Protein AF-A0A8T4Y9L0-F1 (afdb_monomer)

Solvent-accessible surface area (backbone atoms only — not comparable to full-atom values): 7604 Å² total; per-residue (Å²): 131,86,83,73,76,83,62,49,41,91,79,66,60,40,48,66,72,35,64,64,54,90,87,31,79,82,34,47,24,78,87,78,69,42,46,42,85,79,61,72,85,62,96,52,74,87,73,53,92,65,79,52,54,38,64,88,76,78,54,44,17,69,83,81,59,49,70,67,52,72,84,83,85,72,58,70,72,59,46,61,37,38,46,54,80,93,49,65,91,43,52,64,30,63,66,60,53,53,49,33,38,68,77,21,76,82,17,60,89,66,62,82,68,83,88,76,119

Secondary structure (DSSP, 8-state):
---------TTT-PPTTSPPPTT-TTPBPTTTSSBGGGS-S-SSGGG-S--PPP-----B-TTT--BSPPP----HHHHHHHS-GGGTTS---HHHHHHHHHH-TT-GGG---TT--

pLDDT: mean 91.06, std 11.97, range [36.53, 98.38]

Mean predicted aligned error: 5.83 Å

Foldseek 3Di:
DPPPDFDAQPFQRHTAPAFGDPPGQQWADPPPRHRNVPPPPDPDDVPDPDGDGDDDDWQAAPPPGDTPADDDDDDPVLLQQQPDPVCSPHDHHPVVSVVSCVVRVRGPVPPDDPVPD

Sequence (117 aa):
MKKWKSWDCHDCGVKEGELHRIGCDMEICPKCHKQLMTCGCFHNESELSFRIPYILILNICGLCGEQWPELFAVPKKEWKKYVIPVLQDKNLCRECFEQLKQIFPNGWKNVKNNYRQ

Radius of gyration: 19.05 Å; Cα contacts (8 Å, |Δi|>4): 143; chains: 1; bounding box: 53×28×53 Å

Structure (mmCIF, N/CA/C/O backbone):
data_AF-A0A8T4Y9L0-F1
#
_entry.id   AF-A0A8T4Y9L0-F1
#
loop_
_atom_site.group_PDB
_atom_site.id
_atom_site.type_symbol
_atom_site.label_atom_id
_atom_site.label_alt_id
_atom_site.label_comp_id
_atom_site.label_asym_id
_atom_site.label_entity_id
_atom_site.label_seq_id
_atom_site.pdbx_PDB_ins_code
_atom_site.Cartn_x
_atom_site.Cartn_y
_atom_site.Cartn_z
_atom_site.occupancy
_atom_site.B_iso_or_equiv
_atom_site.auth_seq_id
_atom_site.auth_comp_id
_atom_site.auth_asym_id
_atom_site.auth_atom_id
_atom_site.pdbx_PDB_model_num
ATOM 1 N N . MET A 1 1 ? -10.927 5.263 -29.199 1.00 39.66 1 MET A N 1
ATOM 2 C CA . MET A 1 1 ? -9.670 4.975 -28.470 1.00 39.66 1 MET A CA 1
ATOM 3 C C . MET A 1 1 ? -9.539 5.953 -27.319 1.00 39.66 1 MET A C 1
ATOM 5 O O . MET A 1 1 ? -9.421 7.145 -27.575 1.00 39.66 1 MET A O 1
ATOM 9 N N . LYS A 1 2 ? -9.623 5.496 -26.063 1.00 36.53 2 LYS A N 1
A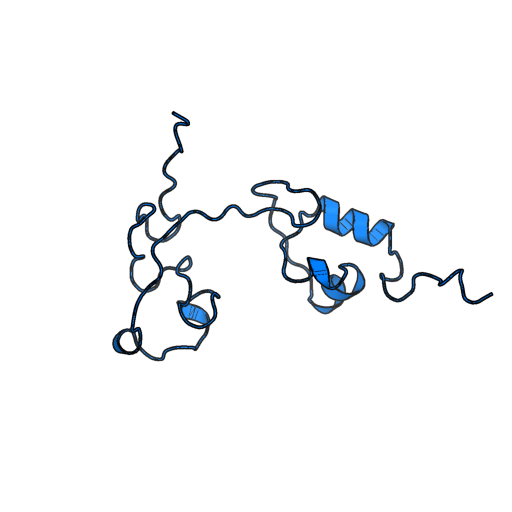TOM 10 C CA . LYS A 1 2 ? -9.306 6.372 -24.927 1.00 36.53 2 LYS A CA 1
ATOM 11 C C . LYS A 1 2 ? -7.807 6.680 -25.007 1.00 36.53 2 LYS A C 1
ATOM 13 O O . LYS A 1 2 ? -7.004 5.753 -25.000 1.00 36.53 2 LYS A O 1
ATOM 18 N N . LYS A 1 3 ? -7.447 7.958 -25.178 1.00 46.25 3 LYS A N 1
ATOM 19 C CA . LYS A 1 3 ? -6.069 8.448 -25.037 1.00 46.25 3 LYS A CA 1
ATOM 20 C C . LYS A 1 3 ? -5.683 8.250 -23.573 1.00 46.25 3 LYS A C 1
ATOM 22 O O . LYS A 1 3 ? -5.933 9.127 -22.752 1.00 46.25 3 LYS A O 1
ATOM 27 N N . TRP A 1 4 ? -5.162 7.078 -23.230 1.00 53.38 4 TRP A N 1
ATOM 28 C CA . TRP A 1 4 ? -4.525 6.884 -21.938 1.00 53.38 4 TRP A CA 1
ATOM 29 C C . TRP A 1 4 ? -3.270 7.746 -21.966 1.00 53.38 4 TRP A C 1
ATOM 31 O O . TRP A 1 4 ? -2.377 7.550 -22.788 1.00 53.38 4 TRP A O 1
ATOM 41 N N . LYS A 1 5 ? -3.285 8.809 -21.166 1.00 57.66 5 LYS A N 1
ATOM 42 C CA . LYS A 1 5 ? -2.101 9.615 -20.898 1.00 57.66 5 LYS A CA 1
ATOM 43 C C . LYS A 1 5 ? -1.078 8.621 -20.336 1.00 57.66 5 LYS A C 1
ATOM 45 O O . LYS A 1 5 ? -1.373 8.013 -19.317 1.00 57.66 5 LYS A O 1
ATOM 50 N N . SER A 1 6 ? 0.027 8.381 -21.040 1.00 63.03 6 SER A N 1
ATOM 51 C CA . SER A 1 6 ? 1.153 7.624 -20.481 1.00 63.03 6 SER A CA 1
ATOM 52 C C . SER A 1 6 ? 1.651 8.429 -19.293 1.00 63.03 6 SER A C 1
ATOM 54 O O . SER A 1 6 ? 2.007 9.598 -19.465 1.00 63.03 6 SER A O 1
ATOM 56 N N . TRP A 1 7 ? 1.589 7.856 -18.098 1.00 80.44 7 TRP A N 1
ATOM 57 C CA . TRP A 1 7 ? 2.251 8.433 -16.940 1.00 80.44 7 TRP A CA 1
ATOM 58 C C . TRP A 1 7 ? 3.559 7.688 -16.797 1.00 80.44 7 TRP A C 1
ATOM 60 O O . TRP A 1 7 ? 3.553 6.477 -16.610 1.00 80.44 7 TRP A O 1
ATOM 70 N N . ASP A 1 8 ? 4.661 8.403 -16.958 1.00 92.44 8 ASP A N 1
ATOM 71 C CA . ASP A 1 8 ? 5.978 7.850 -16.690 1.00 92.44 8 ASP A CA 1
ATOM 72 C C . ASP A 1 8 ? 6.130 7.691 -15.173 1.00 92.44 8 ASP A C 1
ATOM 74 O O . ASP A 1 8 ? 5.545 8.449 -14.390 1.00 92.44 8 ASP A O 1
ATOM 78 N N . CYS A 1 9 ? 6.923 6.710 -14.747 1.00 93.31 9 CYS A N 1
ATOM 79 C CA . CYS A 1 9 ? 7.192 6.497 -13.335 1.00 93.31 9 CYS A CA 1
ATOM 80 C C . CYS A 1 9 ? 7.726 7.793 -12.71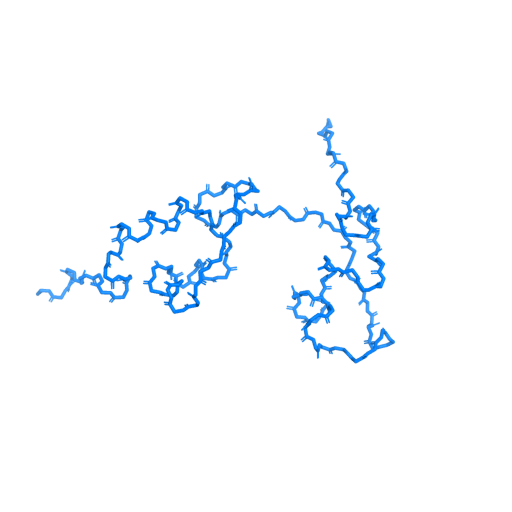1 1.00 93.31 9 CYS A C 1
ATOM 82 O O . CYS A 1 9 ? 8.768 8.297 -13.122 1.00 93.31 9 CYS A O 1
ATOM 84 N N . HIS A 1 10 ? 7.037 8.308 -11.693 1.00 89.88 10 HIS A N 1
ATOM 85 C CA . HIS A 1 10 ? 7.389 9.586 -11.065 1.00 89.88 10 HIS A CA 1
ATOM 86 C C . HIS A 1 10 ? 8.773 9.612 -10.412 1.00 89.88 10 HIS A C 1
ATOM 88 O O . HIS A 1 10 ? 9.307 10.693 -10.189 1.00 89.88 10 HIS A O 1
ATOM 94 N N . ASP A 1 11 ? 9.337 8.443 -10.118 1.00 94.25 11 ASP A N 1
ATOM 95 C CA . ASP A 1 11 ? 10.653 8.318 -9.503 1.00 94.25 11 ASP A CA 1
ATOM 96 C C . ASP A 1 11 ? 11.764 8.078 -10.545 1.00 94.25 11 ASP A C 1
ATOM 98 O O . ASP A 1 11 ? 12.713 8.851 -10.642 1.00 94.25 11 ASP A O 1
ATOM 102 N N . CYS A 1 12 ? 11.630 7.059 -11.408 1.00 95.81 12 CYS A N 1
ATOM 103 C CA . CYS A 1 12 ? 12.696 6.692 -12.358 1.00 95.81 12 CYS A CA 1
ATOM 104 C C . CYS A 1 12 ? 12.439 7.043 -13.837 1.00 95.81 12 CYS A C 1
ATOM 106 O O . CYS A 1 12 ? 13.332 6.855 -14.669 1.00 95.81 12 CYS A O 1
ATOM 108 N N . GLY A 1 13 ? 11.247 7.540 -14.178 1.00 94.56 13 GLY A N 1
ATOM 109 C CA . GLY A 1 13 ? 10.887 8.033 -15.514 1.00 94.56 13 GLY A CA 1
ATOM 110 C C . GLY A 1 13 ? 10.650 6.972 -16.594 1.00 94.56 13 GLY A C 1
ATOM 111 O O . GLY A 1 13 ? 10.542 7.331 -17.763 1.00 94.56 13 GLY A O 1
ATOM 112 N N . VAL A 1 14 ? 10.601 5.680 -16.251 1.00 95.69 14 VAL A N 1
ATOM 113 C CA . VAL A 1 14 ? 10.292 4.612 -17.224 1.00 95.69 14 VAL A CA 1
ATOM 114 C C . VAL A 1 14 ? 8.813 4.618 -17.604 1.00 95.69 14 VAL A C 1
ATOM 116 O O . VAL A 1 14 ? 7.963 5.029 -16.808 1.00 95.69 14 VAL A O 1
ATOM 119 N N . LYS A 1 15 ? 8.498 4.148 -18.808 1.00 94.38 15 LYS A N 1
ATOM 120 C CA . LYS A 1 15 ? 7.125 4.069 -19.318 1.00 94.38 15 LYS A CA 1
ATOM 121 C C . LYS A 1 15 ? 6.417 2.819 -18.812 1.00 94.38 15 LYS A C 1
ATOM 123 O O . LYS A 1 15 ? 7.050 1.847 -18.400 1.00 94.38 15 LYS A O 1
ATOM 128 N N . GLU A 1 16 ? 5.087 2.827 -18.861 1.00 92.88 16 GLU A N 1
ATOM 129 C CA . GLU A 1 16 ? 4.302 1.629 -18.554 1.00 92.88 16 GLU A CA 1
ATOM 130 C C . GLU A 1 16 ? 4.725 0.451 -19.452 1.00 92.88 16 GLU A C 1
ATOM 132 O O . GLU A 1 16 ? 4.899 0.599 -20.663 1.00 92.88 16 GLU A O 1
ATOM 137 N N . GLY A 1 17 ? 4.901 -0.724 -18.848 1.00 94.00 17 GLY A N 1
ATOM 138 C CA . GLY A 1 17 ? 5.411 -1.937 -19.488 1.00 94.00 17 GLY A CA 1
ATOM 139 C C . GLY A 1 17 ? 6.936 -2.098 -19.450 1.00 94.00 17 GLY A C 1
ATOM 140 O O . GLY A 1 17 ? 7.423 -3.196 -19.714 1.00 94.00 17 GLY A O 1
ATOM 141 N N . GLU A 1 18 ? 7.697 -1.063 -19.087 1.00 95.94 18 GLU A N 1
ATOM 142 C CA . GLU A 1 18 ? 9.152 -1.148 -18.920 1.00 95.94 18 GLU A CA 1
ATOM 143 C C . GLU A 1 18 ? 9.528 -1.576 -17.493 1.00 95.94 18 GLU A C 1
ATOM 145 O O . GLU A 1 18 ? 8.780 -1.365 -16.536 1.00 95.94 18 GLU A O 1
ATOM 150 N N . LEU A 1 19 ? 10.705 -2.183 -17.320 1.00 97.31 19 LEU A N 1
ATOM 151 C CA . LEU A 1 19 ? 11.246 -2.431 -15.983 1.00 97.31 19 LEU A CA 1
ATOM 152 C C . LEU A 1 19 ? 11.744 -1.124 -15.363 1.00 97.31 19 LEU A C 1
ATOM 154 O O . LEU A 1 19 ? 12.369 -0.307 -16.037 1.00 97.31 19 LEU A O 1
ATOM 158 N N . HIS A 1 20 ? 11.530 -0.968 -14.057 1.00 96.81 20 HIS A N 1
ATOM 159 C CA . HIS A 1 20 ? 12.088 0.144 -13.292 1.00 96.81 20 HIS A CA 1
ATOM 160 C C . HIS A 1 20 ? 13.624 0.187 -13.371 1.00 96.81 20 HIS A C 1
ATOM 162 O O . HIS A 1 20 ? 14.298 -0.831 -13.573 1.00 96.81 20 HIS A O 1
ATOM 168 N N . ARG A 1 21 ? 14.209 1.366 -13.135 1.00 95.50 21 ARG A N 1
ATOM 169 C CA . ARG A 1 21 ? 15.643 1.449 -12.816 1.00 95.50 21 ARG A CA 1
ATOM 170 C C . ARG A 1 21 ? 15.884 0.841 -11.436 1.00 95.50 21 ARG A C 1
ATOM 172 O O . ARG A 1 21 ? 15.023 0.931 -10.565 1.00 95.50 21 ARG A O 1
ATOM 179 N N . ILE A 1 22 ? 17.043 0.217 -11.255 1.00 91.25 22 ILE A N 1
ATOM 180 C CA . ILE A 1 22 ? 17.458 -0.310 -9.953 1.00 91.25 22 ILE A CA 1
ATOM 181 C C . ILE A 1 22 ? 17.410 0.804 -8.907 1.00 91.25 22 ILE A C 1
ATOM 183 O O . ILE A 1 22 ? 17.884 1.911 -9.156 1.00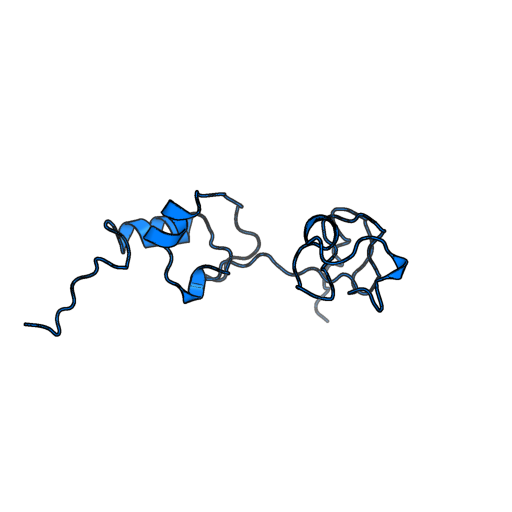 91.25 22 ILE A O 1
ATOM 187 N N . GLY A 1 23 ? 16.836 0.487 -7.746 1.00 90.38 23 GLY A N 1
ATOM 188 C CA . GLY A 1 23 ? 16.690 1.428 -6.638 1.00 90.38 23 GLY A CA 1
ATOM 189 C C . GLY A 1 23 ? 15.474 2.348 -6.740 1.00 90.38 23 GLY A C 1
ATOM 190 O O . GLY A 1 23 ? 15.392 3.287 -5.962 1.00 90.38 23 GLY A O 1
ATOM 191 N N . CYS A 1 24 ? 14.544 2.098 -7.667 1.00 95.31 24 CYS A N 1
ATOM 192 C CA . CYS A 1 24 ? 13.322 2.887 -7.782 1.00 95.31 24 CYS A CA 1
ATOM 193 C C . CYS A 1 24 ? 12.357 2.646 -6.604 1.00 95.31 24 CYS A C 1
ATOM 195 O O . CYS A 1 24 ? 11.974 1.506 -6.326 1.00 95.31 24 CYS A O 1
ATOM 197 N N . ASP A 1 25 ? 11.875 3.728 -5.993 1.00 94.44 25 ASP A N 1
ATOM 198 C CA . ASP A 1 25 ? 10.906 3.737 -4.891 1.00 94.44 25 ASP A CA 1
ATOM 199 C C . ASP A 1 25 ? 9.543 3.157 -5.293 1.00 94.44 25 ASP A C 1
ATOM 201 O O . ASP A 1 25 ? 8.773 2.707 -4.445 1.00 94.44 25 ASP A O 1
ATOM 205 N N . MET A 1 26 ? 9.226 3.169 -6.586 1.00 94.19 26 MET A N 1
ATOM 206 C CA . MET A 1 26 ? 7.955 2.669 -7.113 1.00 94.19 26 MET A CA 1
ATOM 207 C C . MET A 1 26 ? 8.010 1.186 -7.490 1.00 94.19 26 MET A C 1
ATOM 209 O O . MET A 1 26 ? 6.978 0.611 -7.838 1.00 94.19 26 MET A O 1
ATOM 213 N N . GLU A 1 27 ? 9.185 0.554 -7.439 1.00 96.12 27 GLU A N 1
ATOM 214 C CA . GLU A 1 27 ? 9.324 -0.834 -7.855 1.00 96.12 27 GLU A CA 1
ATOM 215 C C . GLU A 1 27 ? 8.694 -1.803 -6.847 1.00 96.12 27 GLU A C 1
ATOM 217 O O . GLU A 1 27 ? 8.911 -1.725 -5.634 1.00 96.12 27 GLU A O 1
ATOM 222 N N . ILE A 1 28 ? 7.925 -2.763 -7.363 1.00 95.69 28 ILE A N 1
ATOM 223 C CA . ILE A 1 28 ? 7.186 -3.739 -6.563 1.00 95.69 28 ILE A CA 1
ATOM 224 C C . ILE A 1 28 ? 7.990 -5.035 -6.441 1.00 95.69 28 ILE A C 1
ATOM 226 O O . ILE A 1 28 ? 8.412 -5.637 -7.427 1.00 95.69 28 ILE A O 1
ATOM 230 N N . CYS A 1 29 ? 8.153 -5.506 -5.206 1.00 95.94 29 CYS A N 1
ATOM 231 C CA . CYS A 1 29 ? 8.787 -6.774 -4.884 1.00 95.94 29 CYS A CA 1
ATOM 232 C C . CYS A 1 29 ? 8.017 -7.955 -5.507 1.00 95.94 29 CYS A C 1
ATOM 234 O O . CYS A 1 29 ? 6.856 -8.165 -5.136 1.00 95.94 29 CYS A O 1
ATOM 236 N N . PRO A 1 30 ? 8.653 -8.809 -6.333 1.00 96.38 30 PRO A N 1
ATOM 237 C CA . PRO A 1 30 ? 7.993 -9.967 -6.944 1.00 96.38 30 PRO A CA 1
ATOM 238 C C . PRO A 1 30 ? 7.597 -11.063 -5.939 1.00 96.38 30 PRO A C 1
ATOM 240 O O . PRO A 1 30 ? 6.806 -11.938 -6.268 1.00 96.38 30 PRO A O 1
ATOM 243 N N . LYS A 1 31 ? 8.136 -11.032 -4.710 1.00 96.31 31 LYS A N 1
ATOM 244 C CA . LYS A 1 31 ? 7.862 -12.030 -3.662 1.00 96.31 31 LYS A CA 1
ATOM 245 C C . LYS A 1 31 ? 6.731 -11.627 -2.718 1.00 96.31 31 LYS A C 1
ATOM 247 O O . LYS A 1 31 ? 5.934 -12.470 -2.324 1.00 96.31 31 LYS A O 1
ATOM 252 N N . CYS A 1 32 ? 6.698 -10.364 -2.288 1.00 96.25 32 CYS A N 1
ATOM 253 C CA . CYS A 1 32 ? 5.766 -9.902 -1.249 1.00 96.25 32 CYS A CA 1
ATOM 254 C C . CYS A 1 32 ? 4.847 -8.754 -1.680 1.00 96.25 32 CYS A C 1
ATOM 256 O O . CYS A 1 32 ? 4.012 -8.326 -0.884 1.00 96.25 32 CYS A O 1
ATOM 258 N N . HIS A 1 33 ? 5.019 -8.240 -2.900 1.00 94.56 33 HIS A N 1
ATOM 259 C CA . HIS A 1 33 ? 4.227 -7.160 -3.497 1.00 94.56 33 HIS A CA 1
ATOM 260 C C . HIS A 1 33 ? 4.260 -5.815 -2.749 1.00 94.56 33 HIS A C 1
ATOM 262 O O . HIS A 1 33 ? 3.467 -4.923 -3.036 1.00 94.56 33 HIS A O 1
ATOM 268 N N . LYS A 1 34 ? 5.179 -5.647 -1.793 1.00 93.19 34 LYS A N 1
ATOM 269 C CA . LYS A 1 34 ? 5.518 -4.349 -1.190 1.00 93.19 34 LYS A CA 1
ATOM 270 C C . LYS A 1 34 ? 6.615 -3.669 -2.007 1.00 93.19 34 LYS A C 1
ATOM 272 O O . LYS A 1 34 ? 7.132 -4.261 -2.949 1.00 93.19 34 LYS A O 1
ATOM 277 N N . GLN A 1 35 ? 7.010 -2.465 -1.616 1.00 94.50 35 GLN A N 1
ATOM 278 C CA . GLN A 1 35 ? 8.149 -1.765 -2.210 1.00 94.50 35 GLN A CA 1
ATOM 279 C C . GLN A 1 35 ? 9.423 -2.636 -2.178 1.00 94.50 35 GLN A C 1
ATOM 281 O O . GLN A 1 35 ? 9.811 -3.126 -1.114 1.00 94.50 35 GLN A O 1
ATOM 286 N N . LEU A 1 36 ? 10.063 -2.848 -3.335 1.00 95.88 36 LEU A N 1
ATOM 287 C CA . LEU A 1 36 ? 11.199 -3.764 -3.492 1.00 95.88 36 LEU A CA 1
ATOM 288 C C . LEU A 1 36 ? 12.375 -3.374 -2.595 1.00 95.88 36 LEU A C 1
ATOM 290 O O . LEU A 1 36 ? 12.879 -4.220 -1.858 1.00 95.88 36 LEU A O 1
ATOM 294 N N . MET A 1 37 ? 12.762 -2.101 -2.596 1.00 93.25 37 MET A N 1
ATOM 295 C CA . MET A 1 37 ? 13.961 -1.639 -1.891 1.00 93.25 37 MET A CA 1
ATOM 296 C C . MET A 1 37 ? 13.879 -1.762 -0.355 1.00 93.25 37 MET A C 1
ATOM 298 O O . MET A 1 37 ? 14.908 -1.887 0.300 1.00 93.25 37 MET A O 1
ATOM 302 N N . THR A 1 38 ? 12.675 -1.734 0.237 1.00 93.69 38 THR A N 1
ATOM 303 C CA . THR A 1 38 ? 12.480 -1.741 1.703 1.00 93.69 38 THR A CA 1
ATOM 304 C C . THR A 1 38 ? 11.921 -3.058 2.240 1.00 93.69 38 THR A C 1
ATOM 306 O O . THR A 1 38 ? 11.839 -3.247 3.454 1.00 93.69 38 THR A O 1
ATOM 309 N N . CYS A 1 39 ? 11.532 -4.001 1.375 1.00 95.06 39 CYS A N 1
ATOM 310 C CA . CYS A 1 39 ? 10.867 -5.226 1.822 1.00 95.06 39 CYS A CA 1
ATOM 311 C C . CYS A 1 39 ? 11.784 -6.249 2.514 1.00 95.06 39 CYS A C 1
ATOM 313 O O . CYS A 1 39 ? 11.269 -7.138 3.192 1.00 95.06 39 CYS A O 1
ATOM 315 N N . GLY A 1 40 ? 13.105 -6.176 2.307 1.00 94.75 40 GLY A N 1
ATOM 316 C CA . GLY A 1 40 ? 14.079 -7.129 2.859 1.00 94.75 40 GLY A CA 1
ATOM 317 C C . GLY A 1 40 ? 13.965 -8.562 2.317 1.00 94.75 40 GLY A C 1
ATOM 318 O O . GLY A 1 40 ? 14.461 -9.494 2.939 1.00 94.75 40 GLY A O 1
ATOM 319 N N . CYS A 1 41 ? 13.278 -8.774 1.188 1.00 96.25 41 CYS A N 1
ATOM 320 C CA . CYS A 1 41 ? 13.088 -10.110 0.609 1.00 96.25 41 CYS A CA 1
ATOM 321 C C . CYS A 1 41 ? 14.316 -10.664 -0.126 1.00 96.25 41 CYS A C 1
ATOM 323 O O . CYS A 1 41 ? 14.374 -11.880 -0.311 1.00 96.25 41 CYS A O 1
ATOM 325 N N . PHE A 1 42 ? 15.224 -9.785 -0.556 1.00 94.38 42 PHE A N 1
ATOM 326 C CA . PHE A 1 42 ? 16.401 -10.071 -1.377 1.00 94.38 42 PHE A CA 1
ATOM 327 C C . PHE A 1 42 ? 17.583 -9.254 -0.844 1.00 94.38 42 PHE A C 1
ATOM 329 O O . PHE A 1 42 ? 17.381 -8.105 -0.443 1.00 94.38 42 PHE A O 1
ATOM 336 N N . HIS A 1 43 ? 18.792 -9.819 -0.830 1.00 90.31 43 HIS A N 1
ATOM 337 C CA . HIS A 1 43 ? 19.999 -9.111 -0.366 1.00 90.31 43 HIS A CA 1
ATOM 338 C C . HIS A 1 43 ? 20.748 -8.406 -1.500 1.00 90.31 43 HIS A C 1
ATOM 340 O O . HIS A 1 43 ? 21.498 -7.464 -1.257 1.00 90.31 43 HIS A O 1
ATOM 346 N N . ASN A 1 44 ? 20.568 -8.871 -2.734 1.00 90.00 44 ASN A N 1
ATOM 347 C CA . ASN A 1 44 ? 21.190 -8.332 -3.938 1.00 90.00 44 ASN A CA 1
ATOM 348 C C . ASN A 1 44 ? 20.301 -8.625 -5.161 1.00 90.00 44 ASN A C 1
ATOM 350 O O .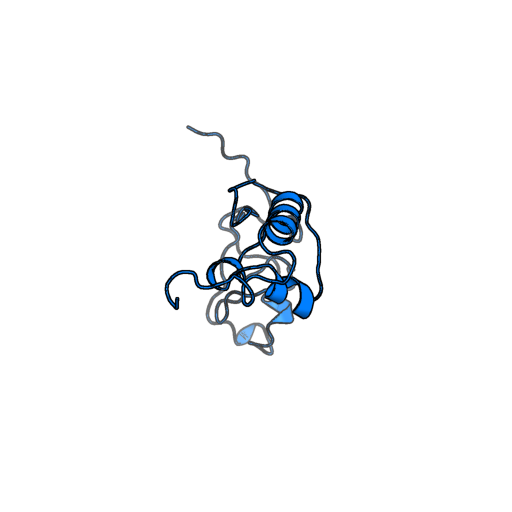 ASN A 1 44 ? 19.374 -9.433 -5.100 1.00 90.00 44 ASN A O 1
ATOM 354 N N . GLU A 1 45 ? 20.583 -7.955 -6.277 1.00 85.56 45 GLU A N 1
ATOM 355 C CA . GLU A 1 45 ? 19.782 -8.057 -7.503 1.00 85.56 45 GLU A CA 1
ATOM 356 C C . GLU A 1 45 ? 19.843 -9.431 -8.174 1.00 85.56 45 GLU A C 1
ATOM 358 O O . GLU A 1 45 ? 18.876 -9.824 -8.821 1.00 85.56 45 GLU A O 1
ATOM 363 N N . SER A 1 46 ? 20.938 -10.183 -8.025 1.00 90.50 46 SER A N 1
ATOM 364 C CA . SER A 1 46 ? 21.076 -11.493 -8.671 1.00 90.50 46 SER A CA 1
ATOM 365 C C . SER A 1 46 ? 20.180 -12.569 -8.052 1.00 90.50 46 SER A C 1
ATOM 367 O O . SER A 1 46 ? 19.965 -13.608 -8.673 1.00 90.50 46 SER A O 1
ATOM 369 N N . GLU A 1 47 ? 19.603 -12.322 -6.872 1.00 94.12 47 GLU A N 1
ATOM 370 C CA . GLU A 1 47 ? 18.571 -13.177 -6.273 1.00 94.12 47 GLU A CA 1
ATOM 371 C C . GLU A 1 47 ? 17.185 -13.004 -6.930 1.00 94.12 47 GLU A C 1
ATOM 373 O O . GLU A 1 47 ? 16.284 -13.816 -6.695 1.00 94.12 47 GLU A O 1
ATOM 378 N N . LEU A 1 48 ? 16.981 -11.965 -7.751 1.00 92.19 48 LEU A N 1
ATOM 379 C CA . LEU A 1 48 ? 15.715 -11.723 -8.443 1.00 92.19 48 LEU A CA 1
ATOM 380 C C . LEU A 1 48 ? 15.590 -12.638 -9.666 1.00 92.19 48 LEU A C 1
ATOM 382 O O . LEU A 1 48 ? 16.239 -12.431 -10.688 1.00 92.19 48 LEU A O 1
ATOM 386 N N . SER A 1 49 ? 14.687 -13.619 -9.601 1.00 92.06 49 SER A N 1
ATOM 387 C CA . SER A 1 49 ? 14.375 -14.479 -10.753 1.00 92.06 49 SER A CA 1
ATOM 388 C C . SER A 1 49 ? 13.574 -13.765 -11.848 1.00 92.06 49 SER A C 1
ATOM 390 O O . SER A 1 49 ? 13.635 -14.157 -13.010 1.00 92.06 49 SER A O 1
ATOM 392 N N . PHE A 1 50 ? 12.824 -12.721 -11.490 1.00 95.75 50 PHE A N 1
ATOM 393 C CA . PHE A 1 50 ? 12.137 -11.808 -12.403 1.00 95.75 50 PHE A CA 1
ATOM 394 C C . PHE A 1 50 ? 11.844 -10.479 -11.690 1.00 95.75 50 PHE A C 1
ATOM 396 O O . PHE A 1 50 ? 11.944 -10.385 -10.467 1.00 95.75 50 PHE A O 1
ATOM 403 N N . ARG A 1 51 ? 11.464 -9.449 -12.452 1.00 96.00 51 ARG A N 1
ATOM 404 C CA . ARG A 1 51 ? 11.047 -8.129 -11.947 1.00 96.00 51 ARG A CA 1
ATOM 405 C C . ARG A 1 51 ? 9.672 -7.779 -12.511 1.00 96.00 51 ARG A C 1
ATOM 407 O O . ARG A 1 51 ? 9.308 -8.260 -13.583 1.00 96.00 51 ARG A O 1
ATOM 414 N N . ILE A 1 52 ? 8.901 -6.978 -11.778 1.00 96.62 52 ILE A N 1
ATOM 415 C CA . ILE A 1 52 ? 7.553 -6.568 -12.194 1.00 96.62 52 ILE A CA 1
ATOM 416 C C . ILE A 1 52 ? 7.671 -5.295 -13.050 1.00 96.62 52 ILE A C 1
ATOM 418 O O . ILE A 1 52 ? 8.236 -4.310 -12.569 1.00 96.62 52 ILE A O 1
ATOM 422 N N . PRO A 1 53 ? 7.165 -5.288 -14.299 1.00 96.56 53 PRO A N 1
ATOM 423 C CA . PRO A 1 53 ? 7.126 -4.082 -15.118 1.00 96.56 53 PRO A CA 1
ATOM 424 C C . PRO A 1 53 ? 6.258 -2.987 -14.502 1.00 96.56 53 PRO A C 1
ATOM 426 O O . PRO A 1 53 ? 5.266 -3.264 -13.825 1.00 96.56 53 PRO A O 1
ATOM 429 N N . TYR A 1 54 ? 6.613 -1.740 -14.781 1.00 95.56 54 TYR A N 1
ATOM 430 C CA . TYR A 1 54 ? 5.879 -0.585 -14.303 1.00 95.56 54 TYR A CA 1
ATOM 431 C C . TYR A 1 54 ? 4.478 -0.514 -14.925 1.00 95.56 54 TYR A C 1
ATOM 433 O O . TYR A 1 54 ? 4.296 -0.689 -16.129 1.00 95.56 54 TYR A O 1
ATOM 441 N N . ILE A 1 55 ? 3.488 -0.212 -14.095 1.00 92.94 55 ILE A N 1
ATOM 442 C CA . ILE A 1 55 ? 2.138 0.180 -14.495 1.00 92.94 55 ILE A CA 1
ATOM 443 C C . ILE A 1 55 ? 1.648 1.202 -13.470 1.00 92.94 55 ILE A C 1
ATOM 445 O O . ILE A 1 55 ? 1.864 1.014 -12.267 1.00 92.94 55 ILE A O 1
ATOM 449 N N . LEU A 1 56 ? 1.013 2.296 -13.900 1.00 89.12 56 LEU A N 1
ATOM 450 C CA . LEU A 1 56 ? 0.489 3.268 -12.949 1.00 89.12 56 LEU A CA 1
ATOM 451 C C . LEU A 1 56 ? -0.776 2.707 -12.291 1.00 89.12 56 LEU A C 1
ATOM 453 O O . LEU A 1 56 ? -1.866 2.709 -12.864 1.00 89.12 56 LEU A O 1
ATOM 457 N N . ILE A 1 57 ? -0.641 2.264 -11.043 1.00 87.81 57 ILE A N 1
ATOM 458 C CA . ILE A 1 57 ? -1.782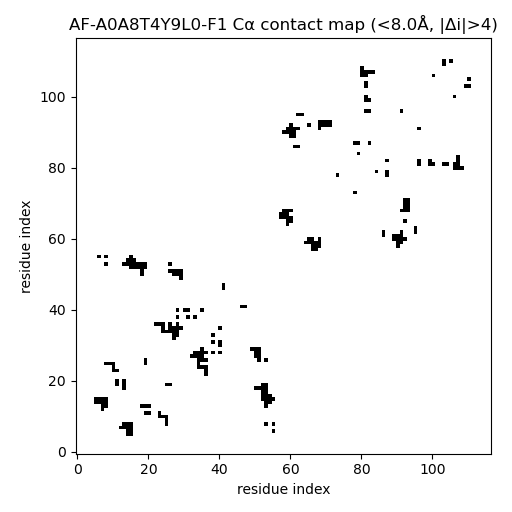 1.884 -10.211 1.00 87.81 57 ILE A CA 1
ATOM 459 C C . ILE A 1 57 ? -2.295 3.141 -9.510 1.00 87.81 57 ILE A C 1
ATOM 461 O O . ILE A 1 57 ? -1.569 3.789 -8.756 1.00 87.81 57 ILE A O 1
ATOM 465 N N . LEU A 1 58 ? -3.557 3.487 -9.764 1.00 86.38 58 LEU A N 1
ATOM 466 C CA . LEU A 1 58 ? -4.203 4.635 -9.137 1.00 86.38 58 LEU A CA 1
ATOM 467 C C . LEU A 1 58 ? -4.289 4.434 -7.618 1.00 86.38 58 LEU A C 1
ATOM 469 O O . LEU A 1 58 ? -4.752 3.391 -7.149 1.00 86.38 58 LEU A O 1
ATOM 473 N N . ASN A 1 59 ? -3.939 5.462 -6.846 1.00 88.25 59 ASN A N 1
ATOM 474 C CA . ASN A 1 59 ? -4.331 5.508 -5.441 1.00 88.25 59 ASN A CA 1
ATOM 475 C C . ASN A 1 59 ? -5.835 5.774 -5.370 1.00 88.25 59 ASN A C 1
ATOM 477 O O . ASN A 1 59 ? -6.285 6.853 -5.740 1.00 88.25 59 ASN A O 1
ATOM 481 N N . ILE A 1 60 ? -6.608 4.791 -4.912 1.00 93.88 60 ILE A N 1
ATOM 482 C CA . ILE A 1 60 ? -8.068 4.885 -4.817 1.00 93.88 60 ILE A CA 1
ATOM 483 C C . ILE A 1 60 ? -8.496 4.720 -3.360 1.00 93.88 60 ILE A C 1
ATOM 485 O O . ILE A 1 60 ? -7.991 3.844 -2.652 1.00 93.88 60 ILE A O 1
ATOM 489 N N . CYS A 1 61 ? -9.447 5.540 -2.913 1.00 96.44 61 CYS A N 1
ATOM 490 C CA . CYS A 1 61 ? -10.097 5.354 -1.621 1.00 96.44 61 CYS A CA 1
ATOM 491 C C . CYS A 1 61 ? -10.923 4.057 -1.619 1.00 96.44 61 CYS A C 1
ATOM 493 O O . CYS A 1 61 ? -11.891 3.929 -2.366 1.00 96.44 61 CYS A O 1
ATOM 495 N N . GLY A 1 62 ? -10.600 3.118 -0.731 1.00 96.31 62 GLY A N 1
ATOM 496 C CA . GLY A 1 62 ? -11.305 1.842 -0.592 1.00 96.31 62 GLY A CA 1
ATOM 497 C C . GLY A 1 62 ? -12.744 1.951 -0.077 1.00 96.31 62 GLY A C 1
ATOM 498 O O . GLY A 1 62 ? -13.454 0.950 -0.108 1.00 96.31 62 GLY A O 1
ATOM 499 N N . LEU A 1 63 ? -13.173 3.130 0.396 1.00 96.75 63 LEU A N 1
ATOM 500 C CA . LEU A 1 63 ? -14.550 3.374 0.837 1.00 96.75 63 LEU A CA 1
ATOM 501 C C . LEU A 1 63 ? -15.397 4.084 -0.230 1.00 96.75 63 LEU A C 1
ATOM 503 O O . LEU A 1 63 ? -16.450 3.569 -0.586 1.00 96.75 63 LEU A O 1
ATOM 507 N N . CYS A 1 64 ? -14.962 5.243 -0.742 1.00 97.00 64 CYS A N 1
ATOM 508 C CA . CYS A 1 64 ? -15.757 6.041 -1.691 1.00 97.00 64 CYS A CA 1
ATOM 509 C C . CYS A 1 64 ? -15.330 5.926 -3.161 1.00 97.00 64 CYS A C 1
ATOM 511 O O . CYS A 1 64 ? -16.075 6.356 -4.035 1.00 97.00 64 CYS A O 1
ATOM 513 N N . GLY A 1 65 ? -14.149 5.373 -3.456 1.00 95.69 65 GLY A N 1
ATOM 514 C CA . GLY A 1 65 ? -13.638 5.272 -4.825 1.00 95.69 65 GLY A CA 1
ATOM 515 C C . GLY A 1 65 ? -12.963 6.534 -5.378 1.00 95.69 65 GLY A C 1
ATOM 516 O O . GLY A 1 65 ? -12.588 6.528 -6.549 1.00 95.69 65 GLY A O 1
ATOM 517 N N . GLU A 1 66 ? -12.774 7.585 -4.569 1.00 95.44 66 GLU A N 1
ATOM 518 C CA . GLU A 1 66 ? -12.030 8.793 -4.968 1.00 95.44 66 GLU A CA 1
ATOM 519 C C . GLU A 1 66 ? -10.634 8.428 -5.493 1.00 95.44 66 GLU A C 1
ATOM 521 O O . GLU 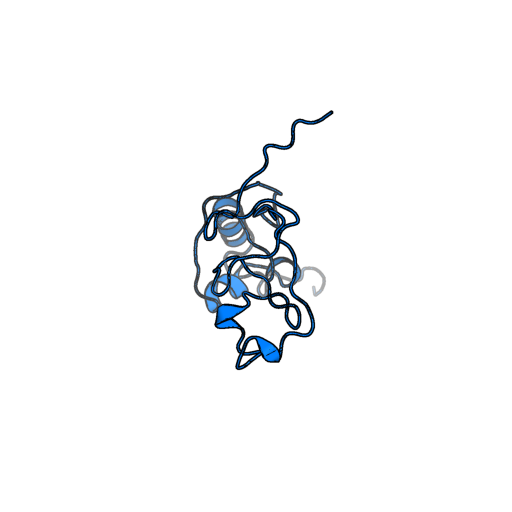A 1 66 ? -9.920 7.647 -4.852 1.00 95.44 66 GLU A O 1
ATOM 526 N N . GLN A 1 67 ? -10.252 8.986 -6.644 1.00 93.69 67 GLN A N 1
ATOM 527 C CA . GLN A 1 67 ? -8.949 8.757 -7.271 1.00 93.69 67 GLN A CA 1
ATOM 528 C C . GLN A 1 67 ? -7.969 9.853 -6.859 1.00 93.69 67 GLN A C 1
ATOM 530 O O . GLN A 1 67 ? -8.311 11.027 -6.871 1.00 93.69 67 GLN A O 1
ATOM 535 N N . TRP A 1 68 ? -6.734 9.469 -6.543 1.00 89.81 68 TRP A N 1
ATOM 536 C CA . TRP A 1 68 ? -5.679 10.373 -6.078 1.00 89.81 68 TRP A CA 1
ATOM 537 C C . TRP A 1 68 ? -6.109 11.293 -4.922 1.00 89.81 68 TRP A C 1
ATOM 539 O O . TRP A 1 68 ? -5.885 12.503 -4.995 1.00 89.81 68 TRP A O 1
ATOM 549 N N . PRO A 1 69 ? -6.707 10.755 -3.840 1.00 91.56 69 PRO A N 1
ATOM 550 C CA . PRO A 1 69 ? -7.044 11.583 -2.693 1.00 91.56 69 PRO A CA 1
ATOM 551 C C . PRO A 1 69 ? -5.776 12.170 -2.061 1.00 91.56 69 PRO A C 1
ATOM 553 O O . PRO A 1 69 ? -4.697 11.573 -2.134 1.00 91.56 69 PRO A O 1
ATOM 556 N N . GLU A 1 70 ? -5.919 13.306 -1.377 1.00 87.06 70 GLU A N 1
ATOM 557 C CA . GLU A 1 70 ? -4.844 13.857 -0.552 1.00 87.06 70 GLU A CA 1
ATOM 558 C C . GLU A 1 70 ? -4.400 12.810 0.483 1.00 87.06 70 GLU A C 1
ATOM 560 O O . GLU A 1 70 ? -5.195 12.332 1.304 1.00 87.06 70 GLU A O 1
ATOM 565 N N . LEU A 1 71 ? -3.125 12.423 0.415 1.00 84.25 71 LEU A N 1
ATOM 566 C CA . LEU A 1 71 ? -2.558 11.424 1.310 1.00 84.25 71 LEU A CA 1
ATOM 567 C C . LEU A 1 71 ? -2.4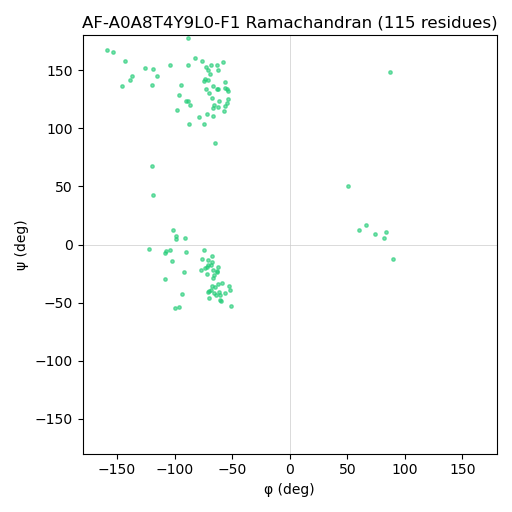22 11.996 2.723 1.00 84.25 71 LEU A C 1
ATOM 569 O O . LEU A 1 71 ? -2.019 13.138 2.929 1.00 84.25 71 LEU A O 1
ATOM 573 N N . PHE A 1 72 ? -2.703 11.162 3.717 1.00 94.31 72 PHE A N 1
ATOM 574 C CA . PHE A 1 72 ? -2.479 11.477 5.120 1.00 94.31 72 PHE A CA 1
ATOM 575 C C . PHE A 1 72 ? -2.016 10.229 5.863 1.00 94.31 72 PHE A C 1
ATOM 577 O O . PHE A 1 72 ? -2.269 9.100 5.443 1.00 94.31 72 PHE A O 1
ATOM 584 N N . ALA A 1 73 ? -1.348 10.437 6.991 1.00 94.62 73 ALA A N 1
ATOM 585 C CA . ALA A 1 73 ? -0.919 9.364 7.868 1.00 94.62 73 ALA A CA 1
ATOM 586 C C . ALA A 1 73 ? -1.633 9.473 9.213 1.00 94.62 73 ALA A C 1
ATOM 588 O O . ALA A 1 73 ? -1.872 10.566 9.726 1.00 94.62 73 ALA A O 1
ATOM 589 N N . VAL A 1 74 ? -1.941 8.321 9.797 1.00 95.81 74 VAL A N 1
ATOM 590 C CA . VAL A 1 74 ? -2.513 8.203 11.139 1.00 95.81 74 VAL A CA 1
ATOM 591 C C . VAL A 1 74 ? -1.832 7.062 11.891 1.00 95.81 74 VAL A C 1
ATOM 593 O O . VAL A 1 74 ? -1.484 6.046 11.280 1.00 95.81 74 VAL A O 1
ATOM 596 N N . PRO A 1 75 ? -1.637 7.176 13.220 1.00 97.81 75 PRO A N 1
ATOM 597 C CA . PRO A 1 75 ? -1.046 6.102 14.005 1.00 97.81 75 PRO A CA 1
ATOM 598 C C . PRO A 1 75 ? -1.831 4.794 13.862 1.00 97.81 75 PRO A C 1
ATOM 600 O O . PRO A 1 75 ? -3.060 4.773 13.930 1.00 97.81 75 PRO A O 1
ATOM 603 N N . LYS A 1 76 ? -1.127 3.659 13.767 1.00 96.94 76 LYS A N 1
ATOM 604 C CA . LYS A 1 76 ? -1.736 2.326 13.577 1.00 96.94 76 LYS A CA 1
ATOM 605 C C . LYS A 1 76 ? -2.827 1.995 14.605 1.00 96.94 76 LYS A C 1
ATOM 607 O O . LYS A 1 76 ? -3.803 1.322 14.276 1.00 96.94 76 LYS A O 1
ATOM 612 N N . LYS A 1 77 ? -2.661 2.446 15.855 1.00 97.31 77 LYS A N 1
ATOM 613 C CA . LYS A 1 77 ? -3.654 2.266 16.927 1.00 97.31 77 LYS A CA 1
ATOM 614 C C . LYS A 1 77 ? -4.947 3.029 16.629 1.00 97.31 77 LYS A C 1
ATOM 616 O O . LYS A 1 77 ? -6.026 2.487 16.843 1.00 97.31 77 LYS A O 1
ATOM 621 N N . GLU A 1 78 ? -4.826 4.255 16.132 1.00 97.94 78 GLU A N 1
ATOM 622 C CA . GLU A 1 78 ? -5.960 5.099 15.766 1.00 97.94 78 GLU A CA 1
ATOM 623 C C . GLU A 1 78 ? -6.663 4.566 14.515 1.00 97.94 78 GLU A C 1
ATOM 625 O O . GLU A 1 78 ? -7.876 4.371 14.541 1.00 97.94 78 GLU A O 1
ATOM 630 N N . TRP A 1 79 ? -5.903 4.195 13.478 1.00 97.94 79 TRP A N 1
ATOM 631 C CA . TRP A 1 79 ? -6.436 3.559 12.268 1.00 97.94 79 TRP A CA 1
ATOM 632 C C . TRP A 1 79 ? -7.317 2.351 12.601 1.00 97.94 79 TRP A C 1
ATOM 634 O O . TRP A 1 79 ? -8.489 2.297 12.237 1.00 97.94 79 TRP A O 1
ATOM 644 N N . LYS A 1 80 ? -6.796 1.413 13.402 1.00 98.06 80 LYS A N 1
ATOM 645 C CA . LYS A 1 80 ? -7.524 0.198 13.799 1.00 98.06 80 LYS A CA 1
ATOM 646 C C . LYS A 1 80 ? -8.740 0.455 14.692 1.00 98.06 80 LYS A C 1
ATOM 648 O O . LYS A 1 80 ? -9.602 -0.422 14.781 1.00 98.06 80 LYS A O 1
ATOM 653 N N . LYS A 1 81 ? -8.799 1.601 15.380 1.00 98.12 81 LYS A N 1
ATOM 654 C CA . LYS A 1 81 ? -9.936 1.973 16.233 1.00 98.12 81 LYS A CA 1
ATOM 655 C C . LYS A 1 81 ? -11.173 2.291 15.391 1.00 98.12 81 LYS A C 1
ATOM 657 O O . LYS A 1 81 ? -12.267 1.880 15.775 1.00 98.12 81 LYS A O 1
ATOM 662 N N . TYR A 1 82 ? -11.001 2.977 14.261 1.00 98.38 82 TYR A N 1
ATOM 663 C CA . TYR A 1 82 ? -12.113 3.495 13.454 1.00 98.38 82 TYR A CA 1
ATOM 664 C C . TYR A 1 82 ? -12.321 2.749 12.128 1.00 98.38 82 TYR A C 1
ATOM 666 O O . TYR A 1 82 ? -13.457 2.614 11.687 1.00 98.38 82 TYR A O 1
ATOM 674 N N . VAL A 1 83 ? -11.266 2.192 11.526 1.00 98.12 83 VAL A N 1
ATOM 675 C CA . VAL A 1 83 ? -11.343 1.477 10.242 1.00 98.12 83 VAL A CA 1
ATOM 676 C C . VAL A 1 83 ? -11.607 -0.016 10.460 1.00 98.12 83 VAL A C 1
ATOM 678 O O . VAL A 1 83 ? -10.857 -0.710 11.159 1.00 98.12 83 VAL A O 1
ATOM 681 N N . ILE A 1 84 ? -12.681 -0.526 9.852 1.00 97.69 84 ILE A N 1
ATOM 682 C CA . ILE A 1 84 ? -13.086 -1.939 9.932 1.00 97.69 84 ILE A CA 1
ATOM 683 C C . ILE A 1 84 ? -12.098 -2.863 9.196 1.00 97.69 84 ILE A C 1
ATOM 685 O O . ILE A 1 84 ? -11.449 -2.416 8.252 1.00 97.69 84 ILE A O 1
ATOM 689 N N . PRO A 1 85 ? -11.983 -4.155 9.571 1.00 97.56 85 PRO A N 1
ATOM 690 C CA . PRO A 1 85 ? -10.928 -5.043 9.068 1.00 97.56 85 PRO A CA 1
ATOM 691 C C . PRO A 1 85 ? -10.781 -5.116 7.541 1.00 97.56 85 PRO A C 1
ATOM 693 O O . PRO A 1 85 ? -9.655 -5.107 7.059 1.00 97.56 85 PRO A O 1
ATOM 696 N N . VAL A 1 86 ? -11.886 -5.122 6.787 1.00 96.94 86 VAL A N 1
ATOM 697 C CA . VAL A 1 86 ? -11.874 -5.211 5.310 1.00 96.94 86 VAL A CA 1
ATOM 698 C C . VAL A 1 86 ? -11.299 -3.967 4.615 1.00 96.94 86 VAL A C 1
ATOM 700 O O . VAL A 1 86 ? -10.941 -4.027 3.445 1.00 96.94 86 VAL A O 1
ATOM 703 N N . LEU A 1 87 ? -11.210 -2.841 5.330 1.00 97.19 87 LEU A N 1
ATOM 704 C CA . LEU A 1 87 ? -10.656 -1.582 4.826 1.00 97.19 87 LEU A CA 1
ATOM 705 C C . LEU A 1 87 ? -9.247 -1.298 5.368 1.00 97.19 87 LEU A C 1
ATOM 707 O O . LEU A 1 87 ? -8.636 -0.308 4.979 1.00 97.19 87 LEU A O 1
ATOM 711 N N . GLN A 1 88 ? -8.714 -2.121 6.281 1.00 96.44 88 GLN A N 1
ATOM 712 C CA . GLN A 1 88 ? -7.458 -1.803 6.975 1.00 96.44 88 GLN A CA 1
ATOM 713 C C . GLN A 1 88 ? -6.207 -1.917 6.097 1.00 96.44 88 GLN A C 1
ATOM 715 O O . GLN A 1 88 ? -5.181 -1.350 6.470 1.00 96.44 88 GLN A O 1
ATOM 720 N N . ASP A 1 89 ? -6.284 -2.642 4.982 1.00 92.94 89 ASP A N 1
ATOM 721 C CA . ASP A 1 89 ? -5.238 -2.783 3.964 1.00 92.94 89 ASP A CA 1
ATOM 722 C C . ASP A 1 89 ? -5.460 -1.855 2.754 1.00 92.94 89 ASP A C 1
ATOM 724 O O . ASP A 1 89 ? -4.720 -1.937 1.774 1.00 92.94 89 ASP A O 1
ATOM 728 N N . LYS A 1 90 ? -6.484 -0.994 2.801 1.00 94.12 90 LYS A N 1
ATOM 729 C CA . LYS A 1 90 ? -6.823 -0.043 1.739 1.00 94.12 90 LYS A CA 1
ATOM 730 C C . LYS A 1 90 ? -6.397 1.368 2.126 1.00 94.12 90 LYS A C 1
ATOM 732 O O . LYS A 1 90 ? -6.365 1.720 3.303 1.00 94.12 90 LYS A O 1
ATOM 737 N N . ASN A 1 91 ? -6.147 2.200 1.121 1.00 94.19 91 ASN A N 1
ATOM 738 C CA . ASN A 1 91 ? -6.062 3.643 1.317 1.00 94.19 91 ASN A CA 1
ATOM 739 C C . ASN A 1 91 ? -7.474 4.202 1.516 1.00 94.19 91 ASN A C 1
ATOM 741 O O . ASN A 1 91 ? -8.405 3.777 0.837 1.00 94.19 91 ASN A O 1
ATOM 745 N N . LEU A 1 92 ? -7.645 5.161 2.422 1.00 96.75 92 LEU A N 1
ATOM 746 C CA . LEU A 1 92 ? -8.875 5.947 2.544 1.00 96.75 92 LEU A CA 1
ATOM 747 C C . LEU A 1 92 ? -8.540 7.414 2.295 1.00 96.75 92 LEU A C 1
ATOM 749 O O . LEU A 1 92 ? -7.420 7.827 2.575 1.00 96.75 92 LEU A O 1
ATOM 753 N N . CYS A 1 93 ? -9.489 8.199 1.785 1.00 96.75 93 CYS A N 1
ATOM 754 C CA . CYS A 1 93 ? -9.368 9.655 1.802 1.00 96.75 93 CYS A CA 1
ATOM 755 C C . CYS A 1 93 ? -9.649 10.194 3.216 1.00 96.75 93 CYS A C 1
ATOM 757 O O . CYS A 1 93 ? -10.301 9.529 4.033 1.00 96.75 93 CYS A O 1
ATOM 759 N N . ARG A 1 94 ? -9.157 11.406 3.512 1.00 96.50 94 ARG A N 1
ATOM 760 C CA . ARG A 1 94 ? -9.314 12.041 4.831 1.00 96.50 94 ARG A CA 1
ATOM 761 C C . ARG A 1 94 ? -10.782 12.157 5.234 1.00 96.50 94 ARG A C 1
ATOM 763 O O . ARG A 1 94 ? -11.133 11.851 6.369 1.00 96.50 94 ARG A O 1
ATOM 770 N N . GLU A 1 95 ? -11.638 12.531 4.290 1.00 96.62 95 GLU A N 1
ATOM 771 C CA . GLU A 1 95 ? -13.078 12.680 4.507 1.00 96.62 95 GLU A CA 1
ATOM 772 C C . GLU A 1 95 ? -13.731 11.369 4.951 1.00 96.62 95 GLU A C 1
ATOM 774 O O . GLU A 1 95 ? -14.436 11.338 5.956 1.00 96.62 95 GLU A O 1
ATOM 779 N N . CYS A 1 96 ? -13.438 10.263 4.262 1.00 97.50 96 CYS A N 1
ATOM 780 C CA . CYS A 1 96 ? -13.941 8.938 4.623 1.00 97.50 96 CYS A CA 1
ATOM 781 C C . CYS A 1 96 ? -13.465 8.503 6.014 1.00 97.50 96 CYS A C 1
ATOM 783 O O . CYS A 1 96 ? -14.235 7.934 6.786 1.00 97.50 96 CYS A O 1
ATOM 785 N N . PHE A 1 97 ? -12.207 8.776 6.364 1.00 98.00 97 PHE A N 1
ATOM 786 C CA . PHE A 1 97 ? -11.695 8.463 7.697 1.00 98.00 97 PHE A CA 1
ATOM 787 C C . PHE A 1 97 ? -12.408 9.263 8.800 1.00 98.00 97 PHE A C 1
ATOM 789 O O . PHE A 1 97 ? -12.797 8.689 9.820 1.00 98.00 97 PHE A O 1
ATOM 796 N N . GLU A 1 98 ? -12.646 10.559 8.590 1.00 97.75 98 GLU A N 1
ATOM 797 C CA . GLU A 1 98 ? -13.391 11.387 9.545 1.00 97.75 98 GLU A CA 1
ATOM 798 C C . GLU A 1 98 ? -14.873 10.986 9.635 1.00 97.75 98 GLU A C 1
ATOM 800 O O . GLU A 1 98 ? -15.432 10.948 10.732 1.00 97.75 98 GLU A O 1
ATOM 805 N N . GLN A 1 99 ? -15.499 10.575 8.529 1.00 97.75 99 GLN A N 1
ATOM 806 C CA . GLN A 1 99 ? -16.845 9.993 8.553 1.00 97.75 99 GLN A CA 1
ATOM 807 C C . GLN A 1 99 ? -16.893 8.719 9.408 1.00 97.75 99 GLN A C 1
ATOM 809 O O . GLN A 1 99 ? -17.791 8.566 10.234 1.00 97.75 99 GLN A O 1
ATOM 814 N N . LEU A 1 100 ? -15.904 7.825 9.296 1.00 98.06 100 LEU A N 1
ATOM 815 C CA . LEU A 1 100 ? -15.832 6.631 10.148 1.00 98.06 100 LEU A CA 1
ATOM 816 C C . LEU A 1 100 ? -15.680 6.982 11.635 1.00 98.06 100 LEU A C 1
ATOM 818 O O . LEU A 1 100 ? -16.246 6.288 12.479 1.00 98.06 100 LEU A O 1
ATOM 822 N N . LYS A 1 101 ? -14.972 8.065 11.979 1.00 98.06 101 LYS A N 1
ATOM 823 C CA . LYS A 1 101 ? -14.905 8.571 13.362 1.00 98.06 101 LYS A CA 1
ATOM 824 C C . LYS A 1 101 ? -16.262 9.062 13.864 1.00 98.06 101 LYS A C 1
ATOM 826 O O . LYS A 1 101 ? -16.579 8.838 15.029 1.00 98.06 101 LYS A O 1
ATOM 831 N N . GLN A 1 102 ? -17.070 9.677 13.003 1.00 97.75 102 GLN A N 1
ATOM 832 C CA . GLN A 1 102 ? -18.432 10.104 13.347 1.00 97.75 102 GLN A CA 1
ATOM 833 C C . GLN A 1 102 ? -19.392 8.916 13.498 1.00 97.75 102 GLN A C 1
ATOM 835 O O . GLN A 1 102 ? -20.188 8.890 14.432 1.00 97.75 102 GLN A O 1
ATOM 840 N N . ILE A 1 103 ? -19.288 7.912 12.621 1.00 96.69 103 ILE A N 1
ATOM 841 C CA . ILE A 1 103 ? -20.103 6.686 12.676 1.00 96.69 103 ILE A CA 1
ATOM 842 C C . ILE A 1 103 ? -19.720 5.833 13.898 1.00 96.69 103 ILE A C 1
ATOM 844 O O . ILE A 1 103 ? -20.582 5.262 14.568 1.00 96.69 103 ILE A O 1
ATOM 848 N N . PHE A 1 104 ? -18.426 5.759 14.218 1.00 97.19 104 PHE A N 1
ATOM 849 C CA . PHE A 1 104 ? -17.876 4.967 15.315 1.00 97.19 104 PHE A CA 1
ATOM 850 C C . PHE A 1 104 ? -17.146 5.847 16.345 1.00 97.19 104 PHE A C 1
ATOM 852 O O . PHE A 1 104 ? -15.935 5.688 16.527 1.00 97.19 104 PHE A O 1
ATOM 859 N N . PRO A 1 105 ? -17.840 6.720 17.098 1.00 96.19 105 PRO A N 1
ATOM 860 C CA . PRO A 1 105 ? -17.187 7.676 18.004 1.00 96.19 105 PRO A CA 1
ATOM 861 C C . PRO A 1 105 ? -16.327 6.986 19.075 1.00 96.19 105 PRO A C 1
ATOM 863 O O . PRO A 1 105 ? -15.247 7.452 19.439 1.00 96.19 105 PRO A O 1
ATOM 866 N N . ASN A 1 106 ? -16.752 5.798 19.515 1.00 96.56 106 ASN A N 1
ATOM 867 C CA . ASN A 1 106 ? -16.021 4.970 20.476 1.00 96.56 106 ASN A CA 1
ATOM 868 C C . ASN A 1 106 ? -15.199 3.849 19.815 1.00 96.56 106 ASN A C 1
ATOM 870 O O . ASN A 1 106 ? -14.611 3.026 20.510 1.00 96.56 106 ASN A O 1
ATOM 874 N N . GLY A 1 107 ? -15.109 3.825 18.486 1.00 97.19 107 GLY A N 1
ATOM 875 C CA . GLY A 1 107 ? -14.505 2.755 17.696 1.00 97.19 107 GLY A CA 1
ATOM 876 C C . GLY A 1 107 ? -15.483 1.625 17.364 1.00 97.19 107 GLY A C 1
ATOM 877 O O . GLY A 1 107 ? -16.389 1.311 18.138 1.00 97.19 107 GLY A O 1
ATOM 878 N N . TRP A 1 108 ? -15.291 0.998 16.202 1.00 96.81 108 TRP A N 1
ATOM 879 C CA . TRP A 1 108 ? -16.267 0.075 15.599 1.00 96.81 108 TRP A CA 1
ATOM 880 C C . TRP A 1 108 ? -16.526 -1.187 16.440 1.00 96.81 108 TRP A C 1
ATOM 882 O O . TRP A 1 108 ? -17.587 -1.794 16.343 1.00 96.81 108 TRP A O 1
ATOM 892 N N . LYS A 1 109 ? -15.587 -1.565 17.318 1.00 95.75 109 LYS A N 1
ATOM 893 C CA . LYS A 1 109 ? -15.746 -2.694 18.254 1.00 95.75 109 LYS A CA 1
ATOM 894 C C . LYS A 1 109 ? -16.748 -2.432 19.383 1.00 95.75 109 LYS A C 1
ATOM 896 O O . LYS A 1 109 ? -17.181 -3.382 20.022 1.00 95.75 109 LYS A O 1
ATOM 901 N N . ASN A 1 110 ? -17.090 -1.168 19.640 1.00 94.81 110 ASN A N 1
ATOM 902 C CA . ASN A 1 110 ? -17.976 -0.750 20.730 1.00 94.81 110 ASN A CA 1
ATOM 903 C C . ASN A 1 110 ? -19.405 -0.436 20.250 1.00 94.81 110 ASN A C 1
ATOM 905 O O . ASN A 1 110 ? -20.192 0.157 20.987 1.00 94.81 110 ASN A O 1
ATOM 909 N N . VAL A 1 111 ? -19.747 -0.804 19.010 1.00 91.94 111 VAL A N 1
ATOM 910 C CA . VAL A 1 111 ? -21.113 -0.684 18.486 1.00 91.94 111 VAL A CA 1
ATOM 911 C C . VAL A 1 111 ? -22.016 -1.671 19.231 1.00 91.94 111 VAL A C 1
ATOM 913 O O . VAL A 1 111 ? -21.713 -2.861 19.311 1.00 91.94 111 VAL A O 1
ATOM 916 N N . LYS A 1 112 ? -23.118 -1.174 19.810 1.00 85.56 112 LYS A N 1
ATOM 917 C CA . LYS A 1 112 ? -24.061 -1.995 20.584 1.00 85.56 112 LYS A CA 1
ATOM 918 C C . LYS A 1 112 ? -24.697 -3.064 19.695 1.00 85.56 112 LYS A C 1
ATOM 920 O O . LYS A 1 112 ? -25.176 -2.767 18.604 1.00 85.56 112 LYS A O 1
ATOM 925 N N . ASN A 1 113 ? -24.741 -4.299 20.189 1.00 80.81 113 ASN A N 1
ATOM 926 C CA . ASN A 1 113 ? -25.477 -5.373 19.538 1.00 80.81 113 ASN A CA 1
ATOM 927 C C . ASN A 1 113 ? -26.932 -5.370 20.028 1.00 80.81 113 ASN A C 1
ATOM 929 O O . ASN A 1 113 ? -27.213 -5.829 21.132 1.0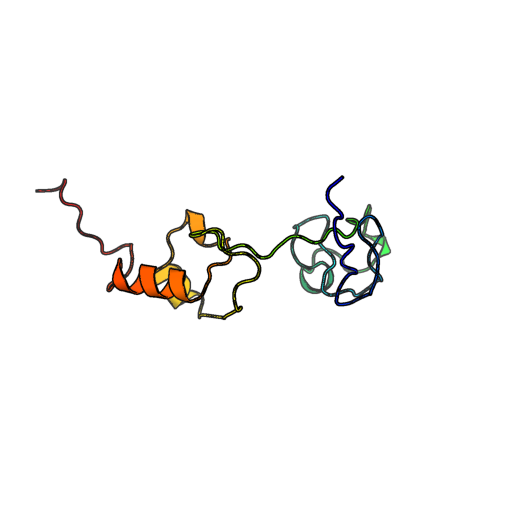0 80.81 113 ASN A O 1
ATOM 933 N N . ASN A 1 114 ? -27.847 -4.873 19.197 1.00 76.62 114 ASN A N 1
ATOM 934 C CA . ASN A 1 114 ? -29.274 -4.821 19.525 1.00 76.62 114 ASN A CA 1
ATOM 935 C C . ASN A 1 114 ? -29.974 -6.196 19.449 1.00 76.62 114 ASN A C 1
ATOM 937 O O . ASN A 1 114 ? -31.134 -6.289 19.823 1.00 76.62 114 ASN A O 1
ATOM 941 N N . TYR A 1 115 ? -29.281 -7.259 19.015 1.00 66.88 115 TYR A N 1
ATOM 942 C CA . TYR A 1 115 ? -29.802 -8.635 18.955 1.00 66.88 115 TYR A CA 1
ATOM 943 C C . TYR A 1 115 ? -29.536 -9.465 20.225 1.00 66.88 115 TYR A C 1
ATOM 945 O O . TYR A 1 115 ? -29.786 -10.666 20.237 1.00 66.88 115 TYR A O 1
ATOM 953 N N . ARG A 1 116 ? -28.986 -8.859 21.286 1.00 57.62 116 ARG A N 1
ATOM 954 C CA . ARG A 1 116 ? -28.796 -9.494 22.605 1.00 57.62 116 ARG A CA 1
ATOM 955 C C . ARG A 1 116 ? -29.579 -8.763 23.705 1.00 57.62 116 ARG A C 1
ATOM 957 O O . ARG A 1 116 ? -29.018 -8.496 24.766 1.00 57.62 116 ARG A O 1
ATOM 964 N N . GLN A 1 117 ? -30.824 -8.385 23.412 1.00 54.84 117 GLN A N 1
ATOM 965 C CA . GLN A 1 117 ? -31.803 -8.038 24.449 1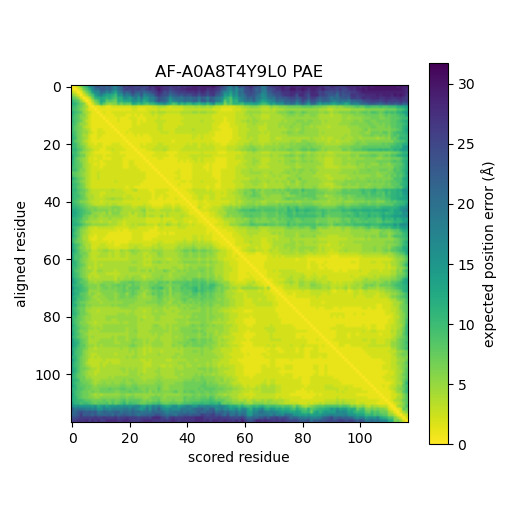.00 54.84 117 GLN A CA 1
ATOM 966 C C . GLN A 1 117 ? -32.546 -9.298 24.875 1.00 54.84 117 GLN A C 1
ATOM 968 O O . GLN A 1 117 ? -32.887 -10.088 23.967 1.00 54.84 117 GLN A O 1
#